Protein AF-A0A7X3Y4T9-F1 (afdb_monomer)

pLDDT: mean 90.77, std 11.8, range [41.97, 98.38]

Sequence (122 aa):
MTAPQDEAWDYAENLLARPQRYIEVTLSRGEDETRLLHEGNAMVICPNNEMGNTQAELVARALGITLPDIGGSETVGVSSGVLHRVMSISTMDPTDEDIWPLFARLLEEAEAMRANVSELEE

Secondary structure (DSSP, 8-state):
---HHHHHHHHHHHHHTS--S-EEEEEEE-SSEEEEEETTEEEEEEESSHHHHHHHHHHHHHHTSPPPPTT-EEEEEE-HHHHHHHHHHHTS-TT-GGGHHHHHHHHHHHHHHHHHHHTT--

Foldseek 3Di:
DDDLQVQLCVVLCVVLVDWDAKFKWKFAAAPFWIFIDGPNRGNAIQGPDPQSVVLLQLLCLLQVHGRDDHRDMDMGIATSLSSVLNSVSRPDGPVPPVCVVVSVVSSVSSVVRVVVSVVVVD

Solvent-accessible surface area (backbone atoms only — not comparable to full-atom values): 6694 Å² total; per-residue (Å²): 133,80,53,76,65,56,58,11,43,56,49,43,52,61,55,56,74,55,80,42,81,66,46,67,34,34,44,34,23,46,87,66,32,33,34,35,25,46,94,86,41,52,46,44,79,25,47,69,45,78,62,25,48,52,38,42,47,53,38,23,53,29,72,72,47,76,64,54,54,77,78,32,64,50,75,50,76,38,30,40,71,31,51,53,36,35,55,54,53,63,75,54,63,79,86,44,74,85,48,49,69,55,51,55,50,41,37,52,52,16,49,55,55,53,54,56,55,60,66,73,77,112

Structure (mmCIF, N/CA/C/O backbone):
data_AF-A0A7X3Y4T9-F1
#
_entry.id   AF-A0A7X3Y4T9-F1
#
loop_
_atom_site.group_PDB
_atom_site.id
_atom_site.type_symbol
_atom_site.label_atom_id
_atom_site.label_alt_id
_atom_site.label_comp_id
_atom_site.label_asym_id
_atom_site.label_entity_id
_atom_site.label_seq_id
_atom_site.pdbx_PDB_ins_code
_atom_site.Cartn_x
_atom_site.Cartn_y
_atom_site.Cartn_z
_atom_site.occupancy
_atom_site.B_iso_or_equiv
_atom_site.auth_seq_id
_atom_site.auth_comp_id
_atom_site.auth_asym_id
_atom_site.auth_atom_id
_atom_site.pdbx_PDB_model_num
ATOM 1 N N . MET A 1 1 ? 21.897 9.645 9.452 1.00 43.66 1 MET A N 1
ATOM 2 C CA . MET A 1 1 ? 20.600 10.013 8.861 1.00 43.66 1 MET A CA 1
ATOM 3 C C . MET A 1 1 ? 19.979 8.702 8.442 1.00 43.66 1 MET A C 1
ATOM 5 O O . MET A 1 1 ? 20.570 8.039 7.600 1.00 43.66 1 MET A O 1
ATOM 9 N N . THR A 1 2 ? 18.937 8.272 9.144 1.00 55.38 2 THR A N 1
ATOM 10 C CA . THR A 1 2 ? 18.171 7.058 8.830 1.00 55.38 2 THR A CA 1
ATOM 11 C C . THR A 1 2 ? 17.362 7.334 7.558 1.00 55.38 2 THR A C 1
ATOM 13 O O . THR A 1 2 ? 17.016 8.493 7.314 1.00 55.38 2 THR A O 1
ATOM 16 N N . ALA A 1 3 ? 17.178 6.352 6.671 1.00 68.69 3 ALA A N 1
ATOM 17 C CA . ALA A 1 3 ? 16.465 6.616 5.422 1.00 68.69 3 ALA A CA 1
ATOM 18 C C . ALA A 1 3 ? 14.977 6.898 5.722 1.00 68.69 3 ALA A C 1
ATOM 20 O O . ALA A 1 3 ? 14.437 6.288 6.644 1.00 68.69 3 ALA A O 1
ATOM 21 N N . PRO A 1 4 ? 14.281 7.753 4.945 1.00 77.88 4 PRO A N 1
ATOM 22 C CA . PRO A 1 4 ? 12.845 8.001 5.137 1.00 77.88 4 PRO A CA 1
ATOM 23 C C . PRO A 1 4 ? 11.996 6.719 5.153 1.00 77.88 4 PRO A C 1
ATOM 25 O O . PRO A 1 4 ? 10.980 6.652 5.836 1.00 77.88 4 PRO A O 1
ATOM 28 N N . GLN A 1 5 ? 12.445 5.689 4.429 1.00 78.50 5 GLN A N 1
ATOM 29 C CA . GLN A 1 5 ? 11.830 4.364 4.399 1.00 78.50 5 GLN A CA 1
ATOM 30 C C . GLN A 1 5 ? 11.963 3.610 5.732 1.00 78.50 5 GLN A C 1
ATOM 32 O O . GLN A 1 5 ? 11.015 2.961 6.162 1.00 78.50 5 GLN A O 1
ATOM 37 N N . ASP A 1 6 ? 13.122 3.699 6.385 1.00 81.12 6 ASP A N 1
ATOM 38 C CA . ASP A 1 6 ? 13.391 3.004 7.647 1.00 81.12 6 ASP A CA 1
ATOM 39 C C . ASP A 1 6 ? 12.534 3.607 8.776 1.00 81.12 6 ASP A C 1
ATOM 41 O O . ASP A 1 6 ? 11.925 2.880 9.555 1.00 81.12 6 ASP A O 1
ATOM 45 N N . GLU A 1 7 ? 12.409 4.940 8.821 1.00 83.44 7 GLU A N 1
ATOM 46 C CA . GLU A 1 7 ? 11.544 5.631 9.792 1.00 83.44 7 GLU A CA 1
ATOM 47 C C . GLU A 1 7 ? 10.059 5.290 9.583 1.00 83.44 7 GLU A C 1
ATOM 49 O O . GLU A 1 7 ? 9.316 5.108 10.551 1.00 83.44 7 GLU A O 1
ATOM 54 N N . ALA A 1 8 ? 9.629 5.164 8.323 1.00 83.19 8 ALA A N 1
ATOM 55 C CA . ALA A 1 8 ? 8.270 4.753 7.986 1.00 83.19 8 ALA A CA 1
ATOM 56 C C . ALA A 1 8 ? 7.977 3.311 8.430 1.00 83.19 8 ALA A C 1
ATOM 58 O O . ALA A 1 8 ? 6.898 3.020 8.956 1.00 83.19 8 ALA A O 1
ATOM 59 N N . TRP A 1 9 ? 8.959 2.421 8.269 1.00 85.50 9 TRP A N 1
ATOM 60 C CA . TRP A 1 9 ? 8.862 1.032 8.702 1.00 85.50 9 TRP A CA 1
ATOM 61 C C . TRP A 1 9 ? 8.768 0.914 10.226 1.00 85.50 9 TRP A C 1
ATOM 63 O O . TRP A 1 9 ? 7.836 0.286 10.731 1.00 85.50 9 TRP A O 1
ATOM 73 N N . ASP A 1 10 ? 9.657 1.588 10.960 1.00 86.31 10 ASP A N 1
ATOM 74 C CA . ASP A 1 10 ? 9.635 1.621 12.427 1.00 86.31 10 ASP A CA 1
ATOM 75 C C . ASP A 1 10 ? 8.287 2.139 12.951 1.00 86.31 10 ASP A C 1
ATOM 77 O O . ASP A 1 10 ? 7.722 1.610 13.915 1.00 86.31 10 ASP A O 1
ATOM 81 N N . TYR A 1 11 ? 7.733 3.174 12.315 1.00 85.56 11 TYR A N 1
ATOM 82 C CA . TYR A 1 11 ? 6.422 3.702 12.677 1.00 85.56 11 TYR A CA 1
ATOM 83 C C . TYR A 1 11 ? 5.309 2.668 12.456 1.00 85.56 11 TYR A C 1
ATOM 85 O O . TYR A 1 11 ? 4.490 2.430 13.351 1.00 85.56 11 TYR A O 1
ATOM 93 N N . ALA A 1 12 ? 5.292 2.025 11.288 1.00 84.31 12 ALA A N 1
ATOM 94 C CA . ALA A 1 12 ? 4.299 1.016 10.950 1.00 84.31 12 ALA A CA 1
ATOM 95 C C . ALA A 1 12 ? 4.365 -0.203 11.885 1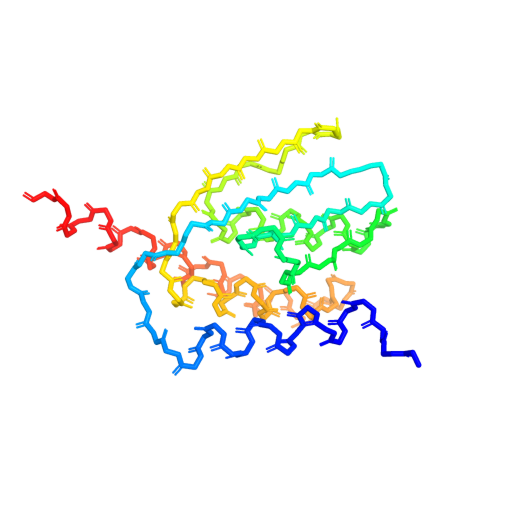.00 84.31 12 ALA A C 1
ATOM 97 O O . ALA A 1 12 ? 3.321 -0.668 12.347 1.00 84.31 12 ALA A O 1
ATOM 98 N N . GLU A 1 13 ? 5.561 -0.692 12.224 1.00 87.75 13 GLU A N 1
ATOM 99 C CA . GLU A 1 13 ? 5.729 -1.788 13.185 1.00 87.75 13 GLU A CA 1
ATOM 100 C C . GLU A 1 13 ? 5.172 -1.425 14.565 1.00 87.75 13 GLU A C 1
ATOM 102 O O . GLU A 1 13 ? 4.420 -2.202 15.160 1.00 87.75 13 GLU A O 1
ATOM 107 N N . ASN A 1 14 ? 5.473 -0.221 15.059 1.00 88.94 14 ASN A N 1
ATOM 108 C CA . ASN A 1 14 ? 4.968 0.253 16.347 1.00 88.94 14 ASN A CA 1
ATOM 109 C C . ASN A 1 14 ? 3.438 0.377 16.366 1.00 88.94 14 ASN A C 1
ATOM 111 O O . ASN A 1 14 ? 2.799 0.020 17.360 1.00 88.94 14 ASN A O 1
ATOM 115 N N . LEU A 1 15 ? 2.843 0.853 15.270 1.00 87.31 15 LEU A N 1
ATOM 116 C CA . LEU A 1 15 ? 1.393 0.933 15.115 1.00 87.31 15 LEU A CA 1
ATOM 117 C C . LEU A 1 15 ? 0.758 -0.466 15.116 1.00 87.31 15 LEU A C 1
ATOM 119 O O . LEU A 1 15 ? -0.230 -0.704 15.814 1.00 87.31 15 LEU A O 1
ATOM 123 N N . LEU A 1 16 ? 1.346 -1.405 14.371 1.00 89.19 16 LEU A N 1
ATOM 124 C CA . LEU A 1 16 ? 0.842 -2.772 14.229 1.00 89.19 16 LEU A CA 1
ATOM 125 C C . LEU A 1 16 ? 1.087 -3.649 15.466 1.00 89.19 16 LEU A C 1
ATOM 127 O O . LEU A 1 16 ? 0.378 -4.639 15.653 1.00 89.19 16 LEU A O 1
ATOM 131 N N . ALA A 1 17 ? 2.009 -3.269 16.355 1.00 89.25 17 ALA A N 1
ATOM 132 C CA . ALA A 1 17 ? 2.249 -3.958 17.625 1.00 89.25 17 ALA A CA 1
ATOM 133 C C . ALA A 1 17 ? 1.017 -3.969 18.552 1.00 89.25 17 ALA A C 1
ATOM 135 O O . ALA A 1 17 ? 0.922 -4.803 19.457 1.00 89.25 17 ALA A O 1
ATOM 136 N N . ARG A 1 18 ? 0.060 -3.057 18.341 1.00 89.94 18 ARG A N 1
ATOM 137 C CA . ARG A 1 18 ? -1.234 -3.040 19.032 1.00 89.94 18 ARG A CA 1
ATOM 138 C C . ARG A 1 18 ? -2.355 -3.178 18.003 1.00 89.94 18 ARG A C 1
ATOM 140 O O . ARG A 1 18 ? -2.721 -2.176 17.398 1.00 89.94 18 ARG A O 1
ATOM 147 N N . PRO A 1 19 ? -2.927 -4.380 17.818 1.00 86.00 19 PRO A N 1
ATOM 148 C CA . PRO A 1 19 ? -3.991 -4.588 16.846 1.00 86.00 19 PRO A CA 1
ATOM 149 C C . PRO A 1 19 ? -5.212 -3.708 17.133 1.00 86.00 19 PRO A C 1
ATOM 151 O O . PRO A 1 19 ? -5.723 -3.679 18.254 1.00 86.00 19 PRO A O 1
ATOM 154 N N . GLN A 1 20 ? -5.701 -3.025 16.103 1.00 86.94 20 GLN A N 1
ATOM 155 C CA . GLN A 1 20 ? -6.883 -2.172 16.136 1.00 86.94 20 GLN A CA 1
ATOM 156 C C . GLN A 1 20 ? -7.857 -2.595 15.036 1.00 86.94 20 GLN A C 1
ATOM 158 O O . GLN A 1 20 ? -7.465 -3.007 13.940 1.00 86.94 20 GLN A O 1
ATOM 163 N N . ARG A 1 21 ? -9.156 -2.479 15.334 1.00 86.81 21 ARG A N 1
ATOM 164 C CA . ARG A 1 21 ? -10.221 -2.774 14.362 1.00 86.81 21 ARG A CA 1
ATOM 165 C C . ARG A 1 21 ? -10.312 -1.730 13.248 1.00 86.81 2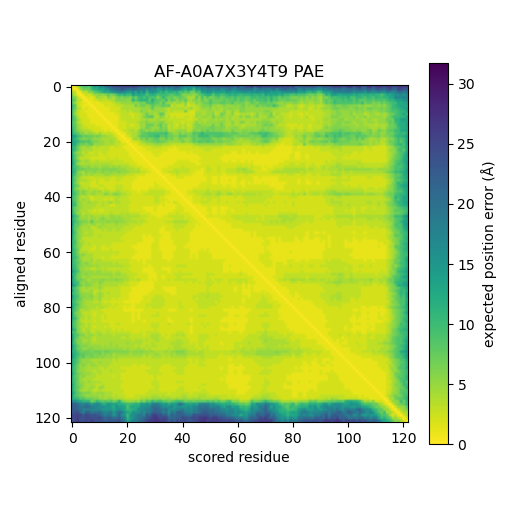1 ARG A C 1
ATOM 167 O O . ARG A 1 21 ? -10.766 -2.055 12.162 1.00 86.81 21 ARG A O 1
ATOM 174 N N . TYR A 1 22 ? -9.901 -0.502 13.549 1.00 89.75 22 TYR A N 1
ATOM 175 C CA . TYR A 1 22 ? -10.070 0.662 12.698 1.00 89.75 22 TYR A CA 1
ATOM 176 C C . TYR A 1 22 ? -8.875 1.591 12.884 1.00 89.75 22 TYR A C 1
ATOM 178 O O . TYR A 1 22 ? -8.590 2.008 14.006 1.00 89.75 22 TYR A O 1
ATOM 186 N N . ILE A 1 23 ? -8.193 1.878 11.786 1.00 93.44 23 ILE A N 1
ATOM 187 C CA . ILE A 1 23 ? -7.054 2.775 11.661 1.00 93.44 23 ILE A CA 1
ATOM 188 C C . ILE A 1 23 ? -7.327 3.613 10.418 1.00 93.44 23 ILE A C 1
ATOM 190 O O . ILE A 1 23 ? -7.497 3.072 9.325 1.00 93.44 23 ILE A O 1
ATOM 194 N N . GLU A 1 24 ? -7.404 4.926 10.593 1.00 95.81 24 GLU A N 1
ATOM 195 C CA . GLU A 1 24 ? -7.621 5.852 9.489 1.00 95.81 24 GLU A CA 1
ATOM 196 C C . GLU A 1 24 ? -6.296 6.138 8.791 1.00 95.81 24 GLU A C 1
ATOM 198 O O . GLU A 1 24 ? -5.366 6.676 9.391 1.00 95.81 24 GLU A O 1
ATOM 203 N N . VAL A 1 25 ? -6.207 5.787 7.514 1.00 97.06 25 VAL A N 1
ATOM 204 C CA . VAL A 1 25 ? -5.017 6.036 6.702 1.00 97.06 25 VAL A CA 1
ATOM 205 C C . VAL A 1 25 ? -5.365 6.856 5.476 1.00 97.06 25 VAL A C 1
ATO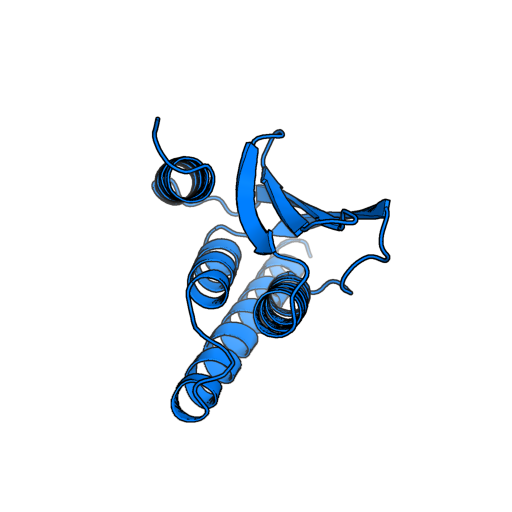M 207 O O . VAL A 1 25 ? -6.475 6.791 4.954 1.00 97.06 25 VAL A O 1
ATOM 210 N N . THR A 1 26 ? -4.402 7.641 5.007 1.00 98.31 26 THR A N 1
ATOM 211 C CA . THR A 1 26 ? -4.540 8.463 3.805 1.00 98.31 26 THR A CA 1
ATOM 212 C C . THR A 1 26 ? -3.514 8.034 2.773 1.00 98.31 26 THR A C 1
ATOM 214 O O . THR A 1 26 ? -2.313 8.124 3.024 1.00 98.31 26 THR A O 1
ATOM 217 N N . LEU A 1 27 ? -3.978 7.588 1.607 1.00 98.38 27 LEU A N 1
ATOM 218 C CA . LEU A 1 27 ? -3.123 7.371 0.447 1.00 98.38 27 LEU A CA 1
ATOM 219 C C . LEU A 1 27 ? -3.032 8.687 -0.328 1.00 98.38 27 LEU A C 1
ATOM 221 O O . LEU A 1 27 ? -4.042 9.194 -0.807 1.00 98.38 27 LEU A O 1
ATOM 225 N N . SER A 1 28 ? -1.835 9.258 -0.424 1.00 98.00 28 SER A N 1
ATOM 226 C CA . SER A 1 28 ? -1.567 10.529 -1.101 1.00 98.00 28 SER A CA 1
ATOM 227 C C . SER A 1 28 ? -0.593 10.314 -2.249 1.00 98.00 28 SER A C 1
ATOM 229 O O . SER A 1 28 ? 0.463 9.712 -2.051 1.00 98.00 28 SER A O 1
ATOM 231 N N . ARG A 1 29 ? -0.931 10.802 -3.445 1.00 97.69 29 ARG A N 1
ATOM 232 C CA . ARG A 1 29 ? -0.088 10.667 -4.636 1.00 97.69 29 ARG A CA 1
ATOM 233 C C . ARG A 1 29 ? 0.526 12.011 -5.002 1.00 97.69 29 ARG A C 1
ATOM 235 O O . ARG A 1 29 ? -0.157 12.900 -5.503 1.00 97.69 29 ARG A O 1
ATOM 242 N N . GLY A 1 30 ? 1.822 12.158 -4.753 1.00 96.38 30 GLY A N 1
ATOM 243 C CA . GLY A 1 30 ? 2.612 13.304 -5.190 1.00 96.38 30 GLY A CA 1
ATOM 244 C C . GLY A 1 30 ? 3.179 13.126 -6.599 1.00 96.38 30 GLY A C 1
ATOM 245 O O . GLY A 1 30 ? 2.962 12.108 -7.255 1.00 96.38 30 GLY A O 1
ATOM 246 N N . GLU A 1 31 ? 3.930 14.130 -7.056 1.00 95.06 31 GLU A N 1
ATOM 247 C CA . GLU A 1 31 ? 4.649 14.075 -8.338 1.00 95.06 31 GLU A CA 1
ATOM 248 C C . GLU A 1 31 ? 5.837 13.104 -8.290 1.00 95.06 31 GLU A C 1
ATOM 250 O O . GLU A 1 31 ? 6.082 12.393 -9.260 1.00 95.06 31 GLU A O 1
ATOM 255 N N . ASP A 1 32 ? 6.542 13.038 -7.157 1.00 95.44 32 ASP A N 1
ATOM 256 C CA . ASP A 1 32 ? 7.752 12.219 -7.008 1.00 95.44 32 ASP A CA 1
ATOM 257 C C . ASP A 1 32 ? 7.485 10.842 -6.389 1.00 95.44 32 ASP A C 1
ATOM 259 O O . ASP A 1 32 ? 8.239 9.898 -6.619 1.00 95.44 32 ASP A O 1
ATOM 263 N N . GLU A 1 33 ? 6.425 10.710 -5.589 1.00 96.19 33 GLU A N 1
ATOM 264 C CA . GLU A 1 33 ? 6.124 9.490 -4.839 1.00 96.19 33 GLU A CA 1
ATOM 265 C C . GLU A 1 33 ? 4.675 9.437 -4.351 1.00 96.19 33 GLU A C 1
ATOM 267 O O . GLU A 1 33 ? 4.012 10.457 -4.146 1.00 96.19 33 GLU A O 1
ATOM 272 N N . THR A 1 34 ? 4.200 8.218 -4.117 1.00 97.56 34 THR A N 1
ATOM 273 C CA . THR A 1 34 ? 2.950 7.932 -3.416 1.00 97.56 34 THR A CA 1
ATOM 274 C C . THR A 1 34 ? 3.264 7.555 -1.974 1.00 97.56 34 THR A C 1
ATOM 276 O O . THR A 1 34 ? 4.168 6.760 -1.721 1.00 97.56 34 THR A O 1
ATOM 279 N N . ARG A 1 35 ? 2.515 8.106 -1.018 1.00 97.69 35 ARG A N 1
ATOM 280 C CA . ARG A 1 35 ? 2.686 7.852 0.415 1.00 97.69 35 ARG A CA 1
ATOM 281 C C . ARG A 1 35 ? 1.403 7.318 1.025 1.00 97.69 35 ARG A C 1
ATOM 283 O O . ARG A 1 35 ? 0.336 7.888 0.804 1.00 97.69 35 ARG A O 1
ATOM 290 N N . LEU A 1 36 ? 1.522 6.294 1.861 1.00 97.81 36 LEU A N 1
ATOM 291 C CA . LEU A 1 36 ? 0.479 5.931 2.814 1.00 97.81 36 LEU A CA 1
ATOM 292 C C . LEU A 1 36 ? 0.777 6.600 4.150 1.00 97.81 36 LEU A C 1
ATOM 294 O O . LEU A 1 36 ? 1.859 6.404 4.701 1.00 97.81 36 LEU A O 1
ATOM 298 N N . LEU A 1 37 ? -0.171 7.372 4.665 1.00 97.50 37 LEU A N 1
ATOM 299 C CA . LEU A 1 37 ? -0.010 8.176 5.869 1.00 97.50 37 LEU A CA 1
ATOM 300 C C . LEU A 1 37 ? -0.960 7.712 6.973 1.00 97.50 37 LEU A C 1
ATOM 302 O O . LEU A 1 37 ? -2.130 7.449 6.706 1.00 97.50 37 LEU A O 1
ATOM 306 N N . HIS A 1 38 ? -0.487 7.725 8.214 1.00 95.44 38 HIS A N 1
ATOM 307 C CA . HIS A 1 38 ? -1.307 7.634 9.421 1.00 95.44 38 HIS A CA 1
ATOM 308 C C . HIS A 1 38 ? -0.913 8.779 10.361 1.00 95.44 38 HIS A C 1
ATOM 310 O O . HIS A 1 38 ? 0.264 8.953 10.682 1.00 95.44 38 HIS A O 1
ATOM 316 N N . GLU A 1 39 ? -1.882 9.617 10.741 1.00 92.44 39 GLU A N 1
ATOM 317 C CA . GLU A 1 39 ? -1.659 10.821 11.565 1.00 92.44 39 GLU A CA 1
ATOM 318 C C . GLU A 1 39 ? -0.532 11.736 11.033 1.00 92.44 39 GLU A C 1
ATOM 320 O O . GLU A 1 39 ? 0.234 12.332 11.789 1.00 92.44 39 GLU A O 1
ATOM 325 N N . GLY A 1 40 ? -0.403 11.827 9.704 1.00 91.06 40 GLY A N 1
ATOM 326 C CA . GLY A 1 40 ? 0.630 12.621 9.029 1.00 91.06 40 GLY A CA 1
ATOM 327 C C . GLY A 1 40 ? 2.011 11.959 8.939 1.00 91.06 40 GLY A C 1
ATOM 328 O O . GLY A 1 40 ? 2.893 12.513 8.287 1.00 91.06 40 GLY A O 1
ATOM 329 N N . ASN A 1 41 ? 2.197 10.775 9.526 1.00 92.81 41 ASN A N 1
ATOM 330 C CA . ASN A 1 41 ? 3.434 10.000 9.438 1.00 92.81 41 ASN A CA 1
ATOM 331 C C . ASN A 1 41 ? 3.349 9.014 8.276 1.00 92.81 41 ASN A C 1
ATOM 333 O O . ASN A 1 41 ? 2.339 8.325 8.120 1.00 92.81 41 A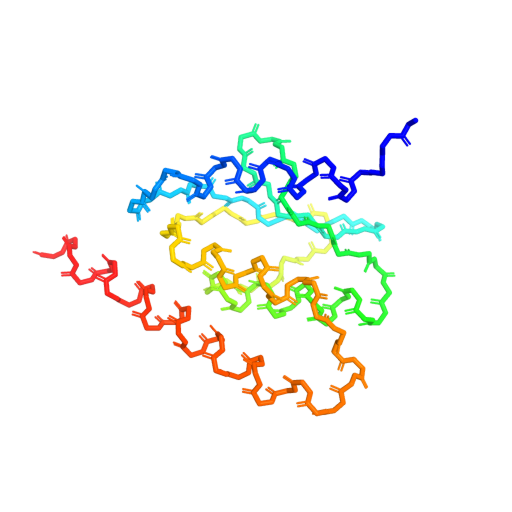SN A O 1
ATOM 337 N N . ALA A 1 42 ? 4.402 8.939 7.464 1.00 93.25 42 ALA A N 1
ATOM 338 C CA . ALA A 1 42 ? 4.473 7.958 6.392 1.00 93.25 42 ALA A CA 1
ATOM 339 C C . ALA A 1 42 ? 4.668 6.550 6.960 1.00 93.25 42 ALA A C 1
ATOM 341 O O . ALA A 1 42 ? 5.475 6.345 7.857 1.00 93.25 42 ALA A O 1
ATOM 342 N N . MET A 1 43 ? 3.926 5.593 6.414 1.00 93.75 43 MET A N 1
ATOM 343 C CA . MET A 1 43 ? 4.060 4.161 6.687 1.00 93.75 43 MET A CA 1
ATOM 344 C C . MET A 1 43 ? 4.638 3.416 5.485 1.00 93.75 43 MET A C 1
ATOM 346 O O . MET A 1 43 ? 5.404 2.472 5.632 1.00 93.75 43 MET A O 1
ATOM 350 N N . VAL A 1 44 ? 4.251 3.853 4.286 1.00 94.56 44 VAL A N 1
ATOM 351 C CA . VAL A 1 44 ? 4.701 3.306 3.007 1.00 94.56 44 VAL A CA 1
ATOM 352 C C . VAL A 1 44 ? 5.063 4.467 2.101 1.00 94.56 44 VAL A C 1
ATOM 354 O O . VAL A 1 44 ? 4.321 5.451 2.035 1.00 94.56 44 VAL A O 1
ATOM 357 N N . ILE A 1 45 ? 6.175 4.330 1.386 1.00 95.19 45 ILE A N 1
ATOM 358 C CA . ILE A 1 45 ? 6.598 5.252 0.338 1.00 95.19 45 ILE A CA 1
ATOM 359 C C . ILE A 1 45 ? 6.860 4.428 -0.924 1.00 95.19 45 ILE A C 1
ATOM 361 O O . ILE A 1 45 ? 7.651 3.487 -0.911 1.00 95.19 45 ILE A O 1
ATOM 365 N N . CYS A 1 46 ? 6.182 4.787 -2.009 1.00 95.19 46 CYS A N 1
ATOM 366 C CA . CYS A 1 46 ? 6.341 4.183 -3.325 1.00 95.19 46 CYS A CA 1
ATOM 367 C C . CYS A 1 46 ? 6.842 5.262 -4.301 1.00 95.19 46 CYS A C 1
ATOM 369 O O . CYS A 1 46 ? 6.091 6.198 -4.591 1.00 95.19 46 CYS A O 1
ATOM 371 N N . PRO A 1 47 ? 8.084 5.182 -4.808 1.00 94.69 47 PRO A N 1
ATOM 372 C CA . PRO A 1 47 ? 8.630 6.197 -5.712 1.00 94.69 47 PRO A CA 1
ATOM 373 C C . PRO A 1 47 ? 7.894 6.221 -7.061 1.00 94.69 47 PRO A C 1
ATOM 375 O O . PRO A 1 47 ? 7.410 5.190 -7.525 1.00 94.69 47 PRO A O 1
ATOM 378 N N . ASN A 1 48 ? 7.853 7.371 -7.738 1.00 94.31 48 ASN A N 1
ATOM 379 C CA . ASN A 1 48 ? 7.268 7.507 -9.076 1.00 94.31 48 ASN A CA 1
ATOM 380 C C . ASN A 1 48 ? 8.211 6.955 -10.163 1.00 94.31 48 ASN A C 1
ATOM 382 O O . ASN A 1 48 ? 8.792 7.676 -10.973 1.00 94.31 48 ASN A O 1
ATOM 386 N N . ASN A 1 49 ? 8.382 5.637 -10.153 1.00 94.69 49 ASN A N 1
ATOM 387 C CA . ASN A 1 49 ? 8.989 4.847 -11.217 1.00 94.69 49 ASN A CA 1
ATOM 388 C C . ASN A 1 49 ? 8.080 3.643 -11.527 1.00 94.69 49 ASN A C 1
ATOM 390 O O . ASN A 1 49 ? 7.062 3.451 -10.871 1.00 94.69 49 ASN A O 1
ATOM 394 N N . GLU A 1 50 ? 8.398 2.847 -12.547 1.00 92.69 50 GLU A N 1
ATOM 395 C CA . GLU A 1 50 ? 7.547 1.726 -12.990 1.00 92.69 50 GLU A CA 1
ATOM 396 C C . GLU A 1 50 ? 7.212 0.739 -11.856 1.00 92.69 50 GLU A C 1
ATOM 398 O O . GLU A 1 50 ? 6.046 0.398 -11.633 1.00 92.69 50 GLU A O 1
ATOM 403 N N . MET A 1 51 ? 8.227 0.360 -11.078 1.00 93.62 51 MET A N 1
ATOM 404 C CA . MET A 1 51 ? 8.088 -0.534 -9.931 1.00 93.62 51 MET A CA 1
ATOM 405 C C . MET A 1 51 ? 7.215 0.089 -8.834 1.00 93.62 51 MET A C 1
ATOM 407 O O . MET A 1 51 ? 6.243 -0.520 -8.391 1.00 93.62 51 MET A O 1
ATOM 411 N N . GLY A 1 52 ? 7.527 1.317 -8.417 1.00 94.19 52 GLY A N 1
ATOM 412 C CA . GLY A 1 52 ? 6.815 2.000 -7.340 1.00 94.19 52 GLY A CA 1
ATOM 413 C C . GLY A 1 52 ? 5.383 2.384 -7.717 1.00 94.19 52 GLY A C 1
ATOM 414 O O . GLY A 1 52 ? 4.495 2.303 -6.875 1.00 94.19 52 GLY A O 1
ATOM 415 N N . ASN A 1 53 ? 5.106 2.690 -8.986 1.00 95.25 53 ASN A N 1
ATOM 416 C CA . ASN A 1 53 ? 3.737 2.884 -9.470 1.00 95.25 53 ASN A CA 1
ATOM 417 C C . ASN A 1 53 ? 2.929 1.583 -9.389 1.00 95.25 53 ASN A C 1
ATOM 419 O O . ASN A 1 53 ? 1.799 1.601 -8.906 1.00 95.25 53 ASN A O 1
ATOM 423 N N . THR A 1 54 ? 3.527 0.448 -9.759 1.00 96.75 54 THR A N 1
ATOM 424 C CA . THR A 1 54 ? 2.882 -0.866 -9.608 1.00 96.75 54 THR A CA 1
ATOM 425 C C . THR A 1 54 ? 2.619 -1.187 -8.133 1.00 96.75 54 THR A C 1
ATOM 427 O O . THR A 1 54 ? 1.521 -1.605 -7.771 1.00 96.75 54 THR A O 1
ATOM 430 N N . GLN A 1 55 ? 3.588 -0.929 -7.247 1.00 96.25 55 GLN A N 1
ATOM 431 C CA . GLN A 1 55 ? 3.392 -1.076 -5.801 1.00 96.25 55 GLN A CA 1
ATOM 432 C C . GLN A 1 55 ? 2.267 -0.170 -5.284 1.00 96.25 55 GLN A C 1
ATOM 434 O O . GLN A 1 55 ? 1.422 -0.632 -4.521 1.00 96.25 55 GLN A O 1
ATOM 439 N N . ALA A 1 56 ? 2.211 1.091 -5.719 1.00 97.06 56 ALA A N 1
ATOM 440 C CA . ALA A 1 56 ? 1.173 2.037 -5.322 1.00 97.06 56 ALA A CA 1
ATOM 441 C C . ALA A 1 56 ? -0.229 1.565 -5.743 1.00 97.06 56 ALA A C 1
ATOM 443 O O . ALA A 1 56 ? -1.171 1.656 -4.953 1.00 97.06 56 ALA A O 1
ATOM 444 N N . GLU A 1 57 ? -0.371 1.004 -6.946 1.00 97.88 57 GLU A N 1
ATOM 445 C CA . GLU A 1 57 ? -1.624 0.398 -7.412 1.00 97.88 57 GLU A CA 1
ATOM 446 C C . GLU A 1 57 ? -2.029 -0.815 -6.564 1.00 97.88 57 GLU A C 1
ATOM 448 O O . GLU A 1 57 ? -3.189 -0.935 -6.158 1.00 97.88 57 GLU A O 1
ATOM 453 N N . LEU A 1 58 ? -1.078 -1.696 -6.239 1.00 98.12 58 LEU A N 1
ATOM 454 C CA . LEU A 1 58 ? -1.325 -2.850 -5.372 1.00 98.12 58 LEU A CA 1
ATOM 455 C C . LEU A 1 58 ? -1.713 -2.416 -3.950 1.00 98.12 58 LEU A C 1
ATOM 457 O O . LEU A 1 58 ? -2.619 -3.003 -3.357 1.00 98.12 58 LEU A O 1
ATOM 461 N N . VAL A 1 59 ? -1.083 -1.364 -3.419 1.00 98.00 59 VAL A N 1
ATOM 462 C CA . VAL A 1 59 ? -1.421 -0.764 -2.119 1.00 98.00 59 VAL A CA 1
ATOM 463 C C . VAL A 1 59 ? -2.835 -0.179 -2.141 1.00 98.00 59 VAL A C 1
ATOM 465 O O . VAL A 1 59 ? -3.628 -0.502 -1.258 1.00 98.00 59 VAL A O 1
ATOM 468 N N . ALA A 1 60 ? -3.196 0.606 -3.161 1.00 98.12 60 ALA A N 1
ATOM 469 C CA . ALA A 1 60 ? -4.552 1.139 -3.315 1.00 98.12 60 ALA A CA 1
ATOM 470 C C . ALA A 1 60 ? -5.600 0.013 -3.360 1.00 98.12 60 ALA A C 1
ATOM 472 O O . ALA A 1 60 ? -6.593 0.035 -2.629 1.00 98.12 60 ALA A O 1
ATOM 473 N N . ARG A 1 61 ? -5.324 -1.047 -4.129 1.00 98.06 61 ARG A N 1
ATOM 474 C CA . ARG A 1 61 ? -6.197 -2.222 -4.224 1.00 98.06 61 ARG A CA 1
ATOM 475 C C . ARG A 1 61 ? -6.322 -2.973 -2.894 1.00 98.06 61 ARG A C 1
ATOM 477 O O . ARG A 1 61 ? -7.416 -3.414 -2.538 1.00 98.06 61 ARG A O 1
ATOM 484 N N . ALA A 1 62 ? -5.233 -3.105 -2.141 1.00 97.75 62 ALA A N 1
ATOM 485 C CA . ALA A 1 62 ? -5.240 -3.703 -0.806 1.00 97.75 62 ALA A CA 1
ATOM 486 C C . ALA A 1 62 ? -6.022 -2.858 0.216 1.00 97.75 62 ALA A C 1
ATOM 488 O O . ALA A 1 62 ? -6.612 -3.406 1.147 1.00 97.75 62 ALA A O 1
ATOM 489 N N . LEU A 1 63 ? -6.086 -1.542 0.025 1.00 97.25 63 LEU A N 1
ATOM 490 C CA . LEU A 1 63 ? -6.940 -0.641 0.801 1.00 97.25 63 LEU A CA 1
ATOM 491 C C . LEU A 1 63 ? -8.406 -0.661 0.337 1.00 97.25 63 LEU A C 1
ATOM 493 O O . LEU A 1 63 ? -9.286 -0.267 1.095 1.00 97.25 63 LEU A O 1
ATOM 497 N N . GLY A 1 64 ? -8.686 -1.175 -0.864 1.00 96.94 64 GLY A N 1
ATOM 498 C CA . GLY A 1 64 ? -10.029 -1.199 -1.449 1.00 96.94 64 GLY A CA 1
ATOM 499 C C . GLY A 1 64 ? -10.447 0.118 -2.096 1.00 96.94 64 GLY A C 1
ATOM 500 O O . GLY A 1 64 ? -11.640 0.340 -2.277 1.00 96.94 64 GLY A O 1
ATOM 501 N N . ILE A 1 65 ? -9.481 0.968 -2.439 1.00 97.44 65 ILE A N 1
ATOM 502 C CA . ILE A 1 65 ? -9.692 2.265 -3.086 1.00 97.44 65 ILE A CA 1
ATOM 503 C C . ILE A 1 65 ? -9.036 2.284 -4.468 1.00 97.44 65 ILE A C 1
ATOM 505 O O . ILE A 1 65 ? -8.245 1.403 -4.819 1.00 97.44 65 ILE A O 1
ATOM 509 N N . THR A 1 66 ? -9.359 3.297 -5.267 1.00 97.12 66 THR A N 1
ATOM 510 C CA . THR A 1 66 ? -8.631 3.549 -6.518 1.00 97.12 66 THR A CA 1
ATOM 511 C C . THR A 1 66 ? -7.374 4.348 -6.194 1.00 97.12 66 THR A C 1
ATOM 513 O O . THR A 1 66 ? -7.388 5.178 -5.291 1.00 97.12 66 THR A O 1
ATOM 516 N N . LEU A 1 67 ? -6.268 4.107 -6.905 1.00 97.44 67 LEU A N 1
ATOM 517 C CA . LEU A 1 67 ? -5.078 4.941 -6.742 1.00 97.44 67 LEU A CA 1
ATOM 518 C C . LEU A 1 67 ? -5.441 6.391 -7.119 1.00 97.44 67 LEU A C 1
ATOM 520 O O . LEU A 1 67 ? -5.886 6.599 -8.251 1.00 97.44 67 LEU A O 1
ATOM 524 N N . PRO A 1 68 ? -5.257 7.383 -6.226 1.00 97.00 68 PRO A N 1
ATOM 525 C CA . PRO A 1 68 ? -5.581 8.768 -6.542 1.00 97.00 68 PRO A CA 1
ATOM 526 C C . PRO A 1 68 ? -4.805 9.286 -7.757 1.00 97.00 68 PRO A C 1
ATOM 528 O O . PRO A 1 68 ? -3.725 8.788 -8.095 1.00 97.00 68 PRO A O 1
ATOM 531 N N . ASP A 1 69 ? -5.333 10.325 -8.399 1.00 96.38 69 ASP A N 1
ATOM 532 C CA . ASP A 1 69 ? -4.583 11.086 -9.396 1.00 96.38 69 ASP A CA 1
ATOM 533 C C . ASP A 1 69 ? -3.411 11.831 -8.742 1.00 96.38 69 ASP A C 1
ATOM 535 O O . ASP A 1 69 ? -3.386 12.057 -7.530 1.00 96.38 69 ASP A O 1
ATOM 539 N N . ILE A 1 70 ? -2.425 12.235 -9.545 1.00 96.19 70 ILE A N 1
ATOM 540 C CA . ILE A 1 70 ? -1.300 13.048 -9.064 1.00 96.19 70 ILE A CA 1
ATOM 541 C C . ILE A 1 70 ? -1.833 14.362 -8.470 1.00 96.19 70 ILE A C 1
ATOM 543 O O . ILE A 1 70 ? -2.609 15.075 -9.104 1.00 96.19 70 ILE A O 1
ATOM 547 N N . GLY A 1 71 ? -1.408 14.674 -7.246 1.00 96.62 71 GLY A N 1
ATOM 548 C CA . GLY A 1 71 ? -1.898 15.792 -6.436 1.00 96.62 71 GLY A CA 1
ATOM 549 C C . GLY A 1 71 ? -3.142 15.464 -5.601 1.00 96.62 71 GLY A C 1
ATOM 550 O O . GLY A 1 71 ? -3.577 16.301 -4.810 1.00 96.62 71 GLY A O 1
ATOM 551 N N . GLY A 1 72 ? -3.712 14.269 -5.765 1.00 97.25 72 GLY A N 1
ATOM 552 C CA . GLY A 1 72 ? -4.875 13.786 -5.033 1.00 97.25 72 GLY A CA 1
ATOM 553 C C . GLY A 1 72 ? -4.523 12.942 -3.809 1.00 97.25 72 GLY A C 1
ATOM 554 O O . GLY A 1 72 ? -3.408 12.439 -3.643 1.00 97.25 72 GLY A O 1
ATOM 555 N N . SER A 1 73 ? -5.522 12.755 -2.950 1.00 97.88 73 SER A N 1
ATOM 556 C CA . SER A 1 73 ? -5.445 11.860 -1.800 1.00 97.88 73 SER A CA 1
ATOM 557 C C . SER A 1 73 ? -6.810 11.270 -1.471 1.00 97.88 73 SER A C 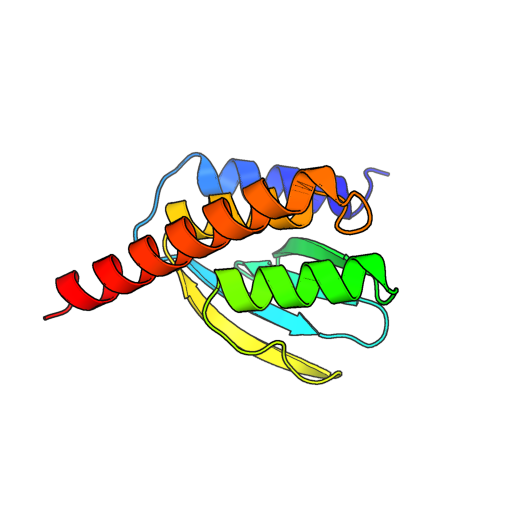1
ATOM 559 O O . SER A 1 73 ? -7.824 11.943 -1.651 1.00 97.88 73 SER A O 1
ATOM 561 N N . GLU A 1 74 ? -6.827 10.064 -0.915 1.00 98.00 74 GLU A N 1
ATOM 562 C CA . GLU A 1 74 ? -8.039 9.404 -0.433 1.00 98.00 74 GLU A CA 1
ATOM 563 C C . GLU A 1 74 ? -7.809 8.825 0.968 1.00 98.00 74 GLU A C 1
ATOM 565 O O . GLU A 1 74 ? -6.759 8.238 1.248 1.00 98.00 74 GLU A O 1
ATOM 570 N N . THR A 1 75 ? -8.782 9.028 1.858 1.00 97.31 75 THR A N 1
ATOM 571 C CA . THR A 1 75 ? -8.733 8.593 3.259 1.00 97.31 75 THR A CA 1
ATOM 572 C C . THR A 1 75 ? -9.703 7.439 3.474 1.00 97.31 75 THR A C 1
ATOM 574 O O . THR A 1 75 ? -10.865 7.521 3.082 1.00 97.31 75 THR A O 1
ATOM 577 N N . VAL A 1 76 ? -9.228 6.372 4.116 1.00 96.12 76 VAL A N 1
ATOM 578 C CA . VAL A 1 76 ? -9.997 5.148 4.357 1.00 96.12 76 VAL A CA 1
ATOM 579 C C . VAL A 1 76 ? -9.693 4.574 5.739 1.00 96.12 76 VAL A C 1
ATOM 581 O O . VAL A 1 76 ? -8.565 4.637 6.231 1.00 96.12 76 VAL A O 1
ATOM 584 N N . GLY A 1 77 ? -10.713 3.999 6.370 1.00 95.00 77 GLY A N 1
ATOM 585 C C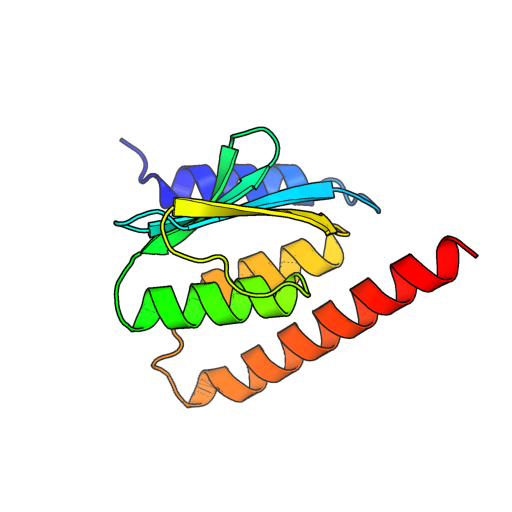A . GLY A 1 77 ? -10.583 3.243 7.608 1.00 95.00 77 GLY A CA 1
ATOM 586 C C . GLY A 1 77 ? -10.308 1.768 7.340 1.00 95.00 77 GLY A C 1
ATOM 587 O O . GLY A 1 77 ? -11.068 1.110 6.633 1.00 95.00 77 GLY A O 1
ATOM 588 N N . VAL A 1 78 ? -9.236 1.229 7.915 1.00 94.81 78 VAL A N 1
ATOM 589 C CA . VAL A 1 78 ? -8.824 -0.168 7.717 1.00 94.81 78 VAL A CA 1
ATOM 590 C C . VAL A 1 78 ? -8.438 -0.833 9.033 1.00 94.81 78 VAL A C 1
ATOM 592 O O . VAL A 1 78 ? -8.042 -0.175 9.989 1.00 94.81 78 VAL A O 1
ATOM 595 N N . SER A 1 79 ? -8.530 -2.159 9.107 1.00 94.19 79 SER A N 1
ATOM 596 C CA . SER A 1 79 ? -8.043 -2.898 10.276 1.00 94.19 79 SER A CA 1
ATOM 597 C C . SER A 1 79 ? -6.521 -3.072 10.236 1.00 94.19 79 SER A C 1
ATOM 599 O O . SER A 1 79 ? -5.904 -3.049 9.165 1.00 94.19 79 SER A O 1
ATOM 601 N N . SER A 1 80 ? -5.894 -3.348 11.386 1.00 93.75 80 SER A N 1
ATOM 602 C CA . SER A 1 80 ? -4.463 -3.703 11.425 1.00 93.75 80 SER A CA 1
ATOM 603 C C . SER A 1 80 ? -4.123 -4.909 10.541 1.00 93.75 80 SER A C 1
ATOM 605 O O . SER A 1 80 ? -3.014 -4.995 10.021 1.00 93.75 80 SER A O 1
ATOM 607 N N . GLY A 1 81 ? -5.071 -5.833 10.341 1.00 94.56 81 GLY A N 1
ATOM 608 C CA . GLY A 1 81 ? -4.891 -6.988 9.459 1.00 94.56 81 GLY A CA 1
ATOM 609 C C . GLY A 1 81 ? -4.684 -6.581 8.000 1.00 94.56 81 GLY A C 1
ATOM 610 O O . GLY A 1 81 ? -3.753 -7.073 7.360 1.00 94.56 81 GLY A O 1
ATOM 611 N N . VAL A 1 82 ? -5.491 -5.633 7.511 1.00 96.25 82 VAL A N 1
ATOM 612 C CA . VAL A 1 82 ? -5.353 -5.052 6.166 1.00 96.25 82 VAL A CA 1
ATOM 613 C C . VAL A 1 82 ? -4.037 -4.289 6.052 1.00 96.25 82 VAL A C 1
ATOM 615 O O . VAL A 1 82 ? -3.287 -4.515 5.104 1.00 96.25 82 VAL A O 1
ATOM 618 N N . LEU A 1 83 ? -3.693 -3.461 7.044 1.00 95.38 83 LEU A N 1
ATOM 619 C CA . LEU A 1 83 ? -2.430 -2.717 7.021 1.00 95.38 83 LEU A CA 1
ATOM 620 C C . LEU A 1 83 ? -1.203 -3.625 6.996 1.00 95.38 83 LEU A C 1
ATOM 622 O O . LEU A 1 83 ? -0.263 -3.341 6.264 1.00 95.38 83 LEU A O 1
ATOM 626 N N . HIS A 1 84 ? -1.221 -4.758 7.698 1.00 94.69 84 HIS A N 1
ATOM 627 C CA . HIS A 1 84 ? -0.133 -5.731 7.601 1.00 94.69 84 HIS A CA 1
ATOM 628 C C . HIS A 1 84 ? 0.052 -6.250 6.162 1.00 94.69 84 HIS A C 1
ATOM 630 O O . HIS A 1 84 ? 1.183 -6.444 5.711 1.00 94.69 84 HIS A O 1
ATOM 636 N N . ARG A 1 85 ? -1.043 -6.479 5.421 1.00 96.81 85 ARG A N 1
ATOM 637 C CA . ARG A 1 85 ? -0.980 -6.907 4.011 1.00 96.81 85 ARG A CA 1
ATOM 638 C C . ARG A 1 85 ? -0.438 -5.782 3.139 1.00 96.81 85 ARG A C 1
ATOM 640 O O . ARG A 1 85 ? 0.459 -6.035 2.348 1.00 96.81 85 ARG A O 1
ATOM 647 N N . VAL A 1 86 ? -0.911 -4.553 3.339 1.00 96.75 86 VAL A N 1
ATOM 648 C CA . VAL A 1 86 ? -0.418 -3.360 2.633 1.00 96.75 86 VAL A CA 1
ATOM 649 C C . VAL A 1 86 ? 1.091 -3.178 2.829 1.00 96.75 86 VAL A C 1
ATOM 651 O O . VAL A 1 86 ? 1.817 -3.038 1.848 1.00 96.75 86 VAL A O 1
ATOM 654 N N . MET A 1 87 ? 1.575 -3.264 4.072 1.00 94.25 87 MET A N 1
ATOM 655 C CA . MET A 1 87 ? 3.006 -3.187 4.383 1.00 94.25 87 MET A CA 1
ATOM 656 C C . MET A 1 87 ? 3.793 -4.289 3.666 1.00 94.25 87 MET A C 1
ATOM 658 O O . MET A 1 87 ? 4.798 -4.003 3.023 1.00 94.25 87 MET A O 1
ATOM 662 N N . SER A 1 88 ? 3.302 -5.532 3.717 1.00 94.69 88 SER A N 1
ATOM 663 C CA . SER A 1 88 ? 3.947 -6.674 3.050 1.00 94.69 88 SER A CA 1
ATOM 664 C C . SER A 1 88 ? 4.014 -6.489 1.531 1.00 94.69 88 SER A C 1
ATOM 666 O O . SER A 1 88 ? 5.040 -6.760 0.925 1.00 94.69 88 SER A O 1
ATOM 668 N N . ILE A 1 89 ? 2.938 -5.997 0.915 1.00 95.62 89 ILE A N 1
ATOM 669 C CA . ILE A 1 89 ? 2.884 -5.703 -0.523 1.00 95.62 89 ILE A CA 1
ATOM 670 C C . ILE A 1 89 ? 3.913 -4.627 -0.887 1.00 95.62 89 ILE A C 1
ATOM 672 O O . ILE A 1 89 ? 4.613 -4.753 -1.887 1.00 95.62 89 ILE A O 1
ATOM 676 N N . SER A 1 90 ? 4.034 -3.583 -0.068 1.00 93.69 90 SER A N 1
ATOM 677 C CA . SER A 1 90 ? 4.905 -2.445 -0.371 1.00 93.69 90 SER A CA 1
ATOM 678 C C . SER A 1 90 ? 6.407 -2.750 -0.351 1.00 93.69 90 SER A C 1
ATOM 680 O O . SER A 1 90 ? 7.187 -1.984 -0.910 1.00 93.69 90 SER A O 1
ATOM 682 N N . THR A 1 91 ? 6.829 -3.851 0.278 1.00 91.25 91 THR A N 1
ATOM 683 C CA . THR A 1 91 ? 8.246 -4.245 0.359 1.00 91.25 91 THR A CA 1
ATOM 684 C C . THR A 1 91 ? 8.668 -5.266 -0.690 1.00 91.25 91 THR A C 1
ATOM 686 O O . THR A 1 91 ? 9.857 -5.553 -0.813 1.00 91.25 91 THR A O 1
ATOM 689 N N . MET A 1 92 ? 7.720 -5.820 -1.444 1.00 93.75 92 MET A N 1
ATOM 690 C CA . MET A 1 92 ? 7.980 -6.817 -2.481 1.00 93.75 92 MET A CA 1
ATOM 691 C C . MET A 1 92 ? 8.298 -6.152 -3.819 1.00 93.75 92 MET A C 1
ATOM 693 O O . MET A 1 92 ? 7.760 -5.091 -4.131 1.00 93.75 92 MET A O 1
ATOM 697 N N . ASP A 1 93 ? 9.138 -6.798 -4.627 1.00 93.19 93 ASP A N 1
ATOM 698 C CA . ASP A 1 93 ? 9.500 -6.329 -5.965 1.00 93.19 93 ASP A CA 1
ATOM 699 C C . ASP A 1 93 ? 8.518 -6.884 -7.016 1.00 93.19 93 ASP A C 1
ATOM 701 O O . ASP A 1 93 ? 8.571 -8.074 -7.317 1.00 93.19 93 ASP A O 1
ATOM 705 N N . PRO A 1 94 ? 7.623 -6.064 -7.599 1.00 93.25 94 PRO A N 1
ATOM 706 C CA . PRO A 1 94 ? 6.684 -6.517 -8.625 1.00 93.25 94 PRO A CA 1
ATOM 707 C C . PRO A 1 94 ? 7.321 -6.905 -9.962 1.00 93.25 94 PRO A C 1
ATOM 709 O O . PRO A 1 94 ? 6.619 -7.459 -10.809 1.00 93.25 94 PRO A O 1
ATOM 712 N N . THR A 1 95 ? 8.611 -6.631 -10.168 1.00 92.94 95 THR A N 1
ATOM 713 C CA . THR A 1 95 ? 9.331 -7.062 -11.374 1.00 92.94 95 THR A CA 1
ATOM 714 C C . THR A 1 95 ? 9.727 -8.540 -11.330 1.00 92.94 95 THR A C 1
ATOM 716 O O . THR A 1 95 ? 10.022 -9.120 -12.374 1.00 92.94 95 THR A O 1
ATOM 719 N N . ASP A 1 96 ? 9.681 -9.166 -10.150 1.00 94.19 96 ASP A N 1
ATOM 720 C C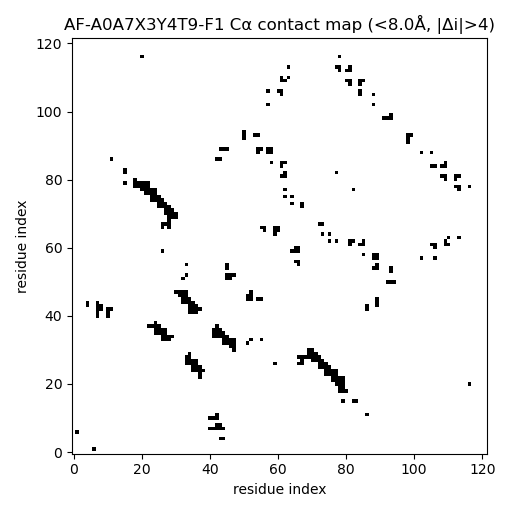A . ASP A 1 96 ? 9.850 -10.607 -9.985 1.00 94.19 96 ASP A CA 1
ATOM 721 C C . ASP A 1 96 ? 8.523 -11.335 -10.271 1.00 94.19 96 ASP A C 1
ATOM 723 O O . ASP A 1 96 ? 7.553 -11.255 -9.514 1.00 94.19 96 ASP A O 1
ATOM 727 N N . GLU A 1 97 ? 8.451 -12.059 -11.387 1.00 93.25 97 GLU A N 1
ATOM 728 C CA . GLU A 1 97 ? 7.240 -12.791 -11.776 1.00 93.25 97 GLU A CA 1
ATOM 729 C C . GLU A 1 97 ? 6.832 -13.856 -10.738 1.00 93.25 97 GLU A C 1
ATOM 731 O O . GLU A 1 97 ? 5.637 -14.110 -10.552 1.00 93.25 97 GLU A O 1
ATOM 736 N N . ASP A 1 98 ? 7.792 -14.421 -9.996 1.00 96.25 98 ASP A N 1
ATOM 737 C CA . ASP A 1 98 ? 7.539 -15.478 -9.013 1.00 96.25 98 ASP A CA 1
ATOM 738 C C . ASP A 1 98 ? 6.821 -14.955 -7.754 1.00 96.25 98 ASP A C 1
ATOM 740 O O . ASP A 1 98 ? 6.219 -15.741 -7.012 1.00 96.25 98 ASP A O 1
ATOM 744 N N . ILE A 1 99 ? 6.818 -13.634 -7.514 1.00 95.38 99 ILE A N 1
ATOM 745 C CA . ILE A 1 99 ? 6.162 -13.026 -6.345 1.00 95.38 99 ILE A CA 1
ATOM 746 C C . ILE A 1 99 ? 4.660 -12.771 -6.560 1.00 95.38 99 ILE A C 1
ATOM 748 O O . ILE A 1 99 ? 3.902 -12.610 -5.601 1.00 95.38 99 ILE A O 1
ATOM 752 N N . TRP A 1 100 ? 4.176 -12.780 -7.806 1.00 96.19 100 TRP A N 1
ATOM 753 C CA . TRP A 1 100 ? 2.781 -12.452 -8.135 1.00 96.19 100 TRP A CA 1
ATOM 754 C C . TRP A 1 100 ? 1.717 -13.354 -7.498 1.00 96.19 100 TRP A C 1
ATOM 756 O O . TRP A 1 100 ? 0.684 -12.827 -7.066 1.00 96.19 100 TRP A O 1
ATOM 766 N N . PRO A 1 101 ? 1.925 -14.676 -7.350 1.00 97.88 101 PRO A N 1
ATOM 767 C CA . PRO A 1 101 ? 1.020 -15.513 -6.568 1.00 97.88 101 PRO A CA 1
ATOM 768 C C . PRO A 1 101 ? 0.875 -15.037 -5.114 1.00 97.88 101 PRO A C 1
ATOM 770 O O . PRO A 1 101 ? -0.218 -15.112 -4.548 1.00 97.88 101 PRO A O 1
ATOM 773 N N . LEU A 1 102 ? 1.947 -14.503 -4.517 1.00 97.44 102 LEU A N 1
ATOM 774 C CA . LEU A 1 102 ? 1.907 -13.949 -3.166 1.00 97.44 102 LEU A CA 1
ATOM 775 C C . LEU A 1 102 ? 1.141 -12.622 -3.129 1.00 97.44 102 LEU A C 1
ATOM 777 O O . LEU A 1 102 ? 0.303 -12.449 -2.244 1.00 97.44 102 LEU A O 1
ATOM 781 N N . PHE A 1 103 ? 1.331 -11.731 -4.110 1.00 97.75 103 PHE A N 1
ATOM 782 C CA . PHE A 1 103 ? 0.501 -10.524 -4.233 1.00 97.75 103 PHE A CA 1
ATOM 783 C C . PHE A 1 103 ? -0.982 -10.862 -4.334 1.00 97.75 103 PHE A C 1
ATOM 785 O O . PHE A 1 103 ? -1.789 -10.310 -3.588 1.00 97.75 103 PHE A O 1
ATOM 792 N N . ALA A 1 104 ? -1.346 -11.795 -5.219 1.00 97.81 104 ALA A N 1
ATOM 793 C CA . ALA A 1 104 ? -2.729 -12.220 -5.393 1.00 97.81 104 ALA A CA 1
ATOM 794 C C . ALA A 1 104 ? -3.330 -12.716 -4.071 1.00 97.81 104 ALA A C 1
ATOM 796 O O . ALA A 1 104 ? -4.438 -12.318 -3.709 1.00 97.81 104 ALA A O 1
ATOM 797 N N . ARG A 1 105 ? -2.568 -13.516 -3.313 1.00 98.31 105 ARG A N 1
ATOM 798 C CA . ARG A 1 105 ? -3.005 -14.022 -2.012 1.00 98.31 105 ARG A CA 1
ATOM 799 C C . ARG A 1 105 ? -3.182 -12.913 -0.973 1.00 98.31 105 ARG A C 1
ATOM 801 O O . ARG A 1 105 ? -4.182 -12.899 -0.262 1.00 98.31 105 ARG A O 1
ATOM 808 N N . LEU A 1 106 ? -2.234 -11.982 -0.874 1.00 98.12 106 LEU A N 1
ATOM 809 C CA . LEU A 1 106 ? -2.312 -10.870 0.080 1.00 98.12 106 LEU A CA 1
ATOM 810 C C . LEU A 1 106 ? -3.474 -9.924 -0.241 1.00 98.12 106 LEU A C 1
ATOM 812 O O . LEU A 1 106 ? -4.129 -9.430 0.675 1.00 98.12 106 LEU A O 1
ATOM 816 N N . LEU A 1 107 ? -3.751 -9.696 -1.526 1.00 98.19 107 LEU A N 1
ATOM 817 C CA . LEU A 1 107 ? -4.885 -8.894 -1.977 1.00 98.19 107 LEU A CA 1
ATOM 818 C C . LEU A 1 107 ? -6.225 -9.554 -1.637 1.00 98.19 107 LEU A C 1
ATOM 820 O O . LEU A 1 107 ? -7.107 -8.876 -1.115 1.00 98.19 107 LEU A O 1
ATOM 824 N N . GLU A 1 108 ? -6.357 -10.861 -1.878 1.00 97.94 108 GLU A N 1
ATOM 825 C CA . GLU A 1 108 ? -7.541 -11.646 -1.499 1.00 97.94 108 GLU A CA 1
ATOM 826 C C . GLU A 1 108 ? -7.782 -11.588 0.020 1.00 97.94 108 GLU A C 1
ATOM 828 O O . GLU A 1 108 ? -8.899 -11.349 0.475 1.00 97.94 108 GLU A O 1
ATOM 833 N N . GLU A 1 109 ? -6.727 -11.752 0.825 1.00 97.56 109 GLU A N 1
ATOM 834 C CA . GLU A 1 109 ? -6.824 -11.652 2.284 1.00 97.56 109 GLU A CA 1
ATOM 835 C C . GLU A 1 109 ? -7.234 -10.252 2.746 1.00 97.56 109 GLU A C 1
ATOM 837 O O . GLU A 1 109 ? -8.082 -10.122 3.630 1.00 97.56 109 GLU A O 1
ATOM 842 N N . ALA A 1 110 ? -6.654 -9.205 2.152 1.00 97.12 110 ALA A N 1
ATOM 843 C CA . ALA A 1 110 ? -7.021 -7.830 2.460 1.00 97.12 110 ALA A CA 1
ATOM 844 C C . ALA A 1 110 ? -8.495 -7.564 2.119 1.00 97.12 110 ALA A C 1
ATOM 846 O O . ALA A 1 110 ? -9.212 -6.977 2.925 1.00 97.12 110 ALA A O 1
ATOM 847 N N . GLU A 1 111 ? -8.967 -8.041 0.967 1.00 96.31 111 GLU A N 1
ATOM 848 C CA . GLU A 1 111 ? -10.364 -7.921 0.547 1.00 96.31 111 GLU A CA 1
ATOM 849 C C . GLU A 1 111 ? -11.326 -8.633 1.503 1.00 96.31 111 GLU A C 1
ATOM 851 O O . GLU A 1 111 ? -12.269 -8.009 1.991 1.00 96.31 111 GLU A O 1
ATOM 856 N N . ALA A 1 112 ? -11.042 -9.888 1.861 1.00 94.81 112 ALA A N 1
ATOM 857 C CA . ALA A 1 112 ? -11.848 -10.641 2.820 1.00 94.81 112 ALA A CA 1
ATOM 858 C C . ALA A 1 112 ? -11.906 -9.956 4.199 1.00 94.81 112 ALA A C 1
ATOM 860 O O . ALA A 1 112 ? -12.952 -9.917 4.846 1.00 94.81 112 ALA A O 1
ATOM 861 N N . MET A 1 113 ? -10.792 -9.3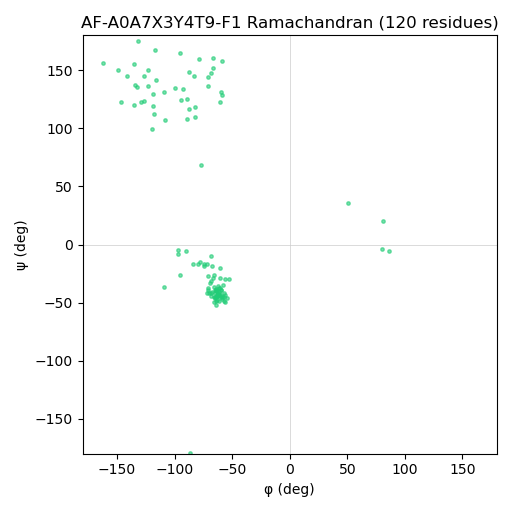72 4.653 1.00 92.75 113 MET A N 1
ATOM 862 C CA . MET A 1 113 ? -10.749 -8.643 5.922 1.00 92.75 113 MET A CA 1
ATOM 863 C C . MET A 1 113 ? -11.534 -7.329 5.883 1.00 92.75 113 MET A C 1
ATOM 865 O O . MET A 1 113 ? -12.098 -6.953 6.907 1.00 92.75 113 MET A O 1
ATOM 869 N N . ARG A 1 114 ? -11.592 -6.636 4.738 1.00 91.69 114 ARG A N 1
ATOM 870 C CA . ARG A 1 114 ? -12.432 -5.437 4.581 1.00 91.69 114 ARG A CA 1
ATOM 871 C C . ARG A 1 114 ? -13.919 -5.793 4.570 1.00 91.69 114 ARG A C 1
ATOM 873 O O . ARG A 1 114 ? -14.692 -5.121 5.245 1.00 91.69 114 ARG A O 1
ATOM 880 N N . ALA A 1 115 ? -14.302 -6.869 3.878 1.00 79.69 115 ALA A N 1
ATOM 881 C CA . ALA A 1 115 ? -15.687 -7.345 3.851 1.00 79.69 115 ALA A CA 1
ATOM 882 C C . ALA A 1 115 ? -16.204 -7.676 5.264 1.00 79.69 115 ALA A C 1
ATOM 884 O O . ALA A 1 115 ? -17.264 -7.202 5.661 1.00 79.69 115 ALA A O 1
ATOM 885 N N . ASN A 1 116 ? -15.398 -8.373 6.071 1.00 66.00 116 ASN A N 1
ATOM 886 C CA . ASN A 1 116 ? -15.767 -8.721 7.446 1.00 66.00 116 ASN A CA 1
ATOM 887 C C . ASN A 1 116 ? -15.912 -7.510 8.385 1.00 66.00 116 ASN A C 1
ATOM 889 O O . ASN A 1 116 ? -16.618 -7.607 9.383 1.00 66.00 116 ASN A O 1
ATOM 893 N N . VAL A 1 117 ? -15.232 -6.385 8.124 1.00 60.16 117 VAL A N 1
ATOM 894 C CA . VAL A 1 117 ? -15.427 -5.159 8.923 1.00 60.16 117 VAL A CA 1
ATOM 895 C C . VAL A 1 117 ? -16.790 -4.539 8.616 1.00 60.16 117 VAL A C 1
ATOM 897 O O . VAL A 1 117 ? -17.472 -4.130 9.549 1.00 60.16 117 VAL A O 1
ATOM 900 N N . SER A 1 118 ? -17.216 -4.551 7.348 1.00 58.19 118 SER A N 1
ATOM 901 C CA . SER A 1 118 ? -18.537 -4.057 6.938 1.00 58.19 118 SER A CA 1
ATOM 902 C C . SER A 1 118 ? -19.690 -4.854 7.562 1.00 58.19 118 SER A C 1
ATOM 904 O O . SER A 1 118 ? -20.710 -4.268 7.899 1.00 58.19 118 SER A O 1
ATOM 906 N N . GLU A 1 119 ? -19.539 -6.171 7.736 1.00 53.06 119 GLU A N 1
ATOM 907 C CA . GLU A 1 119 ? -20.586 -7.043 8.303 1.00 53.06 119 GLU A CA 1
ATOM 908 C C . GLU A 1 119 ? -20.771 -6.892 9.824 1.00 53.06 119 GLU A C 1
ATOM 910 O O . GLU A 1 119 ? -21.780 -7.328 10.367 1.00 53.06 119 GLU A O 1
ATOM 915 N N . LEU A 1 120 ? -19.807 -6.298 10.534 1.00 52.00 120 LEU A N 1
ATOM 916 C CA . LEU A 1 120 ? -19.894 -6.071 11.984 1.00 52.00 120 LEU A CA 1
ATOM 917 C C . LEU A 1 120 ? -20.524 -4.717 12.349 1.00 52.00 120 LEU A C 1
ATOM 919 O O . LEU A 1 120 ? -20.714 -4.438 13.535 1.00 52.00 120 LEU A O 1
ATOM 923 N N . GLU A 1 121 ? -20.798 -3.872 11.353 1.00 50.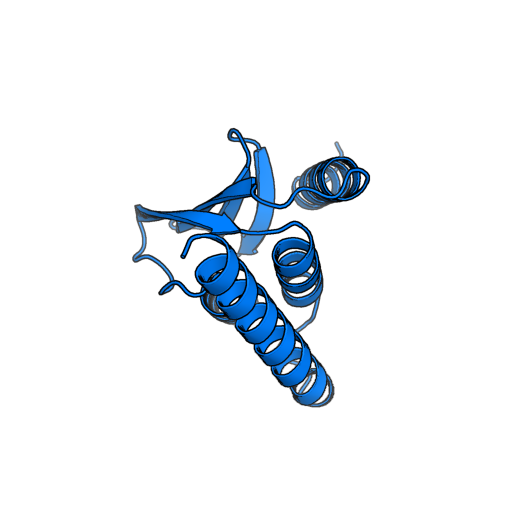78 121 GLU A N 1
ATOM 924 C CA . GLU A 1 121 ? -21.456 -2.570 11.517 1.00 50.78 121 GLU A CA 1
ATOM 925 C C . GLU A 1 121 ? -22.977 -2.623 11.241 1.00 50.78 121 GLU A C 1
ATOM 927 O O . GLU A 1 121 ? -23.664 -1.630 11.493 1.00 50.78 121 GLU A O 1
ATOM 932 N N . GLU A 1 122 ? -23.502 -3.776 10.795 1.00 41.97 122 GLU A N 1
ATOM 933 C CA . GLU A 1 122 ? -24.940 -4.097 10.657 1.00 41.97 122 GLU A CA 1
ATOM 934 C C . GLU A 1 122 ? -25.502 -4.851 11.879 1.00 41.97 122 GLU A C 1
ATOM 936 O O . GLU A 1 122 ? -26.660 -4.556 12.265 1.00 41.97 122 GLU A O 1
#

Nearest PDB structures (foldseek):
  1ajk-assembly1_A  TM=6.642E-01  e=5.771E+00  Paenibacillus macerans
  1ajo-assembly2_B  TM=6.431E-01  e=7.866E+00  Paenibacillus macerans
  5ggi-assembly2_B  TM=5.388E-01  e=5.425E+00  Homo sapiens
  8usc-assembly1_B  TM=2.705E-01  e=1.573E+00  Homo sapiens

Mean predicted aligned error: 4.51 Å

Radius of gyration: 13.74 Å; Cα contacts (8 Å, |Δi|>4): 194; chains: 1; bounding box: 46×31×32 Å